Protein AF-D8GQE3-F1 (afdb_monomer_lite)

InterPro domains:
  IPR048764 PylC, N-terminal domain [PF21360] (12-77)

Secondary structure (DSSP, 8-state):
----------EEEEES-TT-HHHHHHHTTTSEEEEEEETTS--GGGGTSSEEEEE--TTSTTHHHHHHHHHHHHTPPP-EEEETTEEEE--SSS-----

Sequence (99 aa):
MEFYRRELIMKILITDIGDRVQLIKYLKNSCIVIGTDYVDNMSPATAFVNKFYSISKINNINYIDFLLDICKRESIKFRFMKRNFILYVIIDKNLLMLV

Foldseek 3Di:
DDPPPPPPAAEKEKEQQAAVQVVLQVCVVRHQYEYEYAVPDDHPNCVRHNYYDHAHDPPPPCRVVVVVVVCVVVVQDADFDDDDPITIGGDDDDDDDDD

Organism: Clostridium ljungdahlii (strain ATCC 553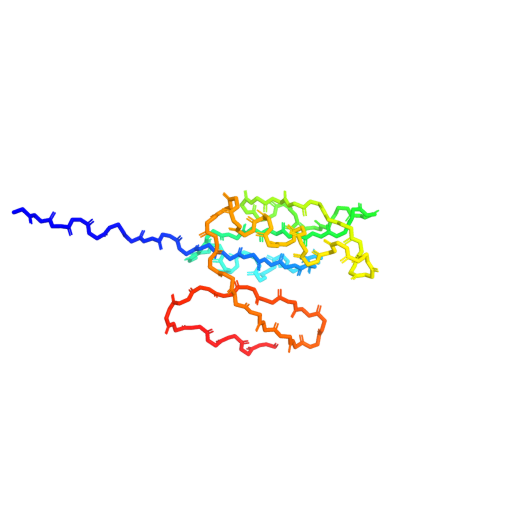83 / DSM 13528 / PETC) (NCBI:txid748727)

Radius of gyration: 14.14 Å; chains: 1; bounding box: 50×28×31 Å

Structure (mmCIF, N/CA/C/O backbone):
data_AF-D8GQE3-F1
#
_entry.id   AF-D8GQE3-F1
#
loop_
_atom_site.group_PDB
_atom_site.id
_atom_site.type_symbol
_atom_site.label_atom_id
_atom_site.label_alt_id
_atom_site.label_comp_id
_atom_site.label_asym_id
_atom_site.label_entity_id
_atom_site.label_seq_id
_atom_site.pdbx_PDB_ins_code
_atom_site.Cartn_x
_atom_site.Cartn_y
_atom_site.Cartn_z
_atom_site.occupancy
_atom_site.B_iso_or_equiv
_atom_site.auth_seq_id
_atom_site.auth_comp_id
_atom_site.auth_asym_id
_atom_site.auth_atom_id
_atom_site.pdbx_PDB_model_num
ATOM 1 N N . MET A 1 1 ? -35.098 -10.424 12.722 1.00 36.22 1 MET A N 1
ATOM 2 C CA . MET A 1 1 ? -33.893 -10.896 12.009 1.00 36.22 1 MET A CA 1
ATOM 3 C C . MET A 1 1 ? -33.135 -9.669 11.547 1.00 36.22 1 MET A C 1
ATOM 5 O O . MET A 1 1 ? -33.417 -9.132 10.484 1.00 36.22 1 MET A O 1
ATOM 9 N N . GLU A 1 2 ? -32.277 -9.149 12.415 1.00 39.94 2 GLU A N 1
ATOM 10 C CA . GLU A 1 2 ? -31.519 -7.931 12.154 1.00 39.94 2 GLU A CA 1
ATOM 11 C C . GLU A 1 2 ? -30.377 -8.286 11.201 1.00 39.94 2 GLU A C 1
ATOM 13 O O . GLU A 1 2 ? -29.475 -9.058 11.531 1.00 39.94 2 GLU A O 1
ATOM 18 N N . PHE A 1 3 ? -30.492 -7.818 9.961 1.00 45.97 3 PHE A N 1
ATOM 19 C CA . PHE A 1 3 ? -29.490 -8.015 8.925 1.00 45.97 3 PHE A CA 1
ATOM 20 C C . PHE A 1 3 ? -28.262 -7.204 9.350 1.00 45.97 3 PHE A C 1
ATOM 22 O O . PHE A 1 3 ? -28.202 -6.002 9.098 1.00 45.97 3 PHE A O 1
ATOM 29 N N . TYR A 1 4 ? -27.315 -7.834 10.056 1.00 43.97 4 TYR A N 1
ATOM 30 C CA . TYR A 1 4 ? -26.031 -7.227 10.405 1.00 43.97 4 TYR A CA 1
ATOM 31 C C . TYR A 1 4 ? -25.351 -6.813 9.102 1.00 43.97 4 TYR A C 1
ATOM 33 O O . TYR A 1 4 ? -24.712 -7.609 8.408 1.00 43.97 4 TYR A O 1
ATOM 41 N N . ARG A 1 5 ? -25.524 -5.544 8.738 1.00 47.31 5 ARG A N 1
ATOM 42 C CA . ARG A 1 5 ? -24.743 -4.890 7.705 1.00 47.31 5 ARG A CA 1
ATOM 43 C C . ARG A 1 5 ? -23.325 -4.908 8.254 1.00 47.31 5 ARG A C 1
ATOM 45 O O . ARG A 1 5 ? -22.984 -4.090 9.098 1.00 47.31 5 ARG A O 1
ATOM 52 N N . ARG A 1 6 ? -22.523 -5.902 7.858 1.00 47.09 6 ARG A N 1
ATOM 53 C CA . ARG A 1 6 ? -21.077 -5.863 8.070 1.00 47.09 6 ARG A CA 1
ATOM 54 C C . ARG A 1 6 ? -20.634 -4.523 7.509 1.00 47.09 6 ARG A C 1
ATOM 56 O O . ARG A 1 6 ? -20.670 -4.340 6.292 1.00 47.09 6 ARG A O 1
ATOM 63 N N . GLU A 1 7 ? -20.290 -3.582 8.379 1.00 53.72 7 GLU A N 1
ATOM 64 C CA . GLU A 1 7 ? -19.557 -2.409 7.944 1.00 53.72 7 GLU A CA 1
ATOM 65 C C . GLU A 1 7 ? -18.259 -2.945 7.353 1.00 53.72 7 GLU A C 1
ATOM 67 O O . GLU A 1 7 ? -17.403 -3.495 8.047 1.00 53.72 7 GLU A O 1
ATOM 72 N N . LEU A 1 8 ? -18.192 -2.947 6.023 1.00 59.50 8 LEU A N 1
ATOM 73 C CA 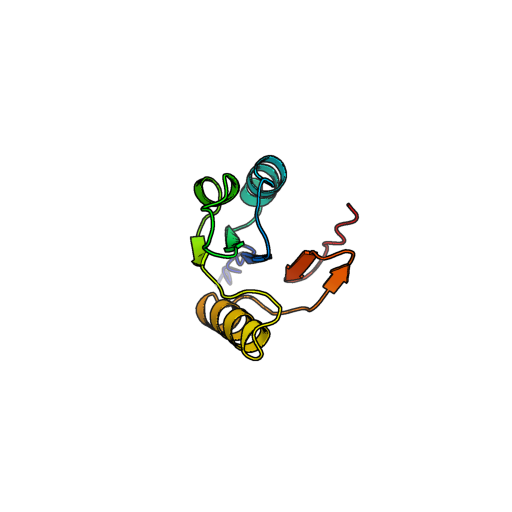. LEU A 1 8 ? -17.013 -3.394 5.313 1.00 59.50 8 LEU A CA 1
ATOM 74 C C . LEU A 1 8 ? -15.927 -2.384 5.654 1.00 59.50 8 LEU A C 1
ATOM 76 O O . LEU A 1 8 ? -15.974 -1.251 5.183 1.00 59.50 8 LEU A O 1
ATOM 80 N N . ILE A 1 9 ? -14.976 -2.792 6.494 1.00 72.31 9 ILE A N 1
ATOM 81 C CA . ILE A 1 9 ? -13.796 -1.987 6.793 1.00 72.31 9 ILE A CA 1
ATOM 82 C C . ILE A 1 9 ? -13.154 -1.623 5.454 1.00 72.31 9 ILE A C 1
ATOM 84 O O . ILE A 1 9 ? -12.746 -2.505 4.691 1.00 72.31 9 ILE A O 1
ATOM 88 N N . MET A 1 10 ? -13.111 -0.325 5.157 1.00 83.12 10 MET A N 1
ATOM 89 C CA . MET A 1 1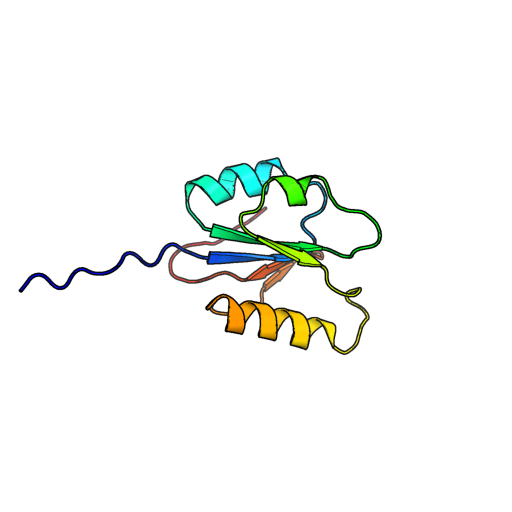0 ? -12.573 0.191 3.905 1.00 83.12 10 MET A CA 1
ATOM 90 C C . MET A 1 10 ? -11.113 -0.252 3.767 1.00 83.12 10 MET A C 1
ATOM 92 O O . MET A 1 10 ? -10.336 -0.131 4.713 1.00 83.12 10 MET A O 1
ATOM 96 N N . LYS A 1 11 ? -10.735 -0.775 2.598 1.00 87.38 11 LYS A N 1
ATOM 97 C CA . LYS A 1 11 ? -9.350 -1.135 2.269 1.00 87.38 11 LYS A CA 1
ATOM 98 C C . LYS A 1 11 ? -8.848 -0.235 1.153 1.00 87.38 11 LYS A C 1
ATOM 100 O O . LYS A 1 11 ? -9.545 -0.063 0.157 1.00 87.38 11 LYS A O 1
ATOM 105 N N . ILE A 1 12 ? -7.643 0.297 1.302 1.00 87.44 12 ILE A N 1
ATOM 106 C CA . ILE A 1 12 ? -7.017 1.176 0.312 1.00 87.44 12 ILE A CA 1
ATOM 107 C C . ILE A 1 12 ? -5.664 0.591 -0.077 1.00 87.44 12 ILE A C 1
ATOM 109 O O . ILE A 1 12 ? -4.892 0.204 0.799 1.00 87.44 12 ILE A O 1
ATOM 113 N N . LEU A 1 13 ? -5.384 0.550 -1.383 1.00 88.38 13 LEU A N 1
ATOM 114 C CA . LEU A 1 13 ? -4.044 0.306 -1.912 1.00 88.38 13 LEU A CA 1
ATOM 115 C C . LEU A 1 13 ? -3.383 1.653 -2.213 1.00 88.38 13 LEU A C 1
ATOM 117 O O . LEU A 1 13 ? -3.916 2.436 -3.002 1.00 88.38 13 LEU A O 1
ATOM 121 N N . ILE A 1 14 ? -2.234 1.910 -1.598 1.00 87.19 14 ILE A N 1
ATOM 122 C CA . ILE A 1 14 ? -1.398 3.079 -1.879 1.00 87.19 14 ILE A CA 1
ATOM 123 C C . ILE A 1 14 ? -0.129 2.581 -2.555 1.00 87.19 14 ILE A C 1
ATOM 125 O O . ILE A 1 14 ? 0.606 1.786 -1.972 1.00 87.19 14 ILE A O 1
ATOM 129 N N . THR A 1 15 ? 0.126 3.043 -3.775 1.00 86.31 15 THR A N 1
ATOM 130 C CA . THR A 1 15 ? 1.381 2.765 -4.481 1.00 86.31 15 THR A CA 1
ATOM 131 C C . THR A 1 15 ? 2.412 3.844 -4.202 1.00 86.31 15 THR A C 1
ATOM 133 O O . THR A 1 15 ? 2.015 4.991 -4.003 1.00 86.31 15 THR A O 1
ATOM 136 N N . ASP A 1 16 ? 3.701 3.508 -4.290 1.00 85.19 16 ASP A N 1
ATOM 137 C CA . ASP A 1 16 ? 4.804 4.441 -4.024 1.00 85.19 16 ASP A CA 1
ATOM 138 C C . ASP A 1 16 ? 4.664 5.030 -2.611 1.00 85.19 16 ASP A C 1
ATOM 140 O O . ASP A 1 16 ? 4.441 6.222 -2.421 1.00 85.19 16 ASP A O 1
ATOM 144 N N . ILE A 1 17 ? 4.656 4.184 -1.577 1.00 88.31 17 ILE A N 1
ATOM 145 C CA . ILE A 1 17 ? 4.379 4.674 -0.217 1.00 88.31 17 ILE A CA 1
ATOM 146 C C . ILE A 1 17 ? 5.501 5.558 0.352 1.00 88.31 17 ILE A C 1
ATOM 148 O O . ILE A 1 17 ? 5.184 6.489 1.097 1.00 88.31 17 ILE A O 1
ATOM 152 N N . GLY A 1 18 ? 6.764 5.344 -0.030 1.00 87.44 18 GLY A N 1
ATOM 153 C CA . GLY A 1 18 ? 7.887 6.243 0.255 1.00 87.44 18 GLY A CA 1
ATOM 154 C C . GLY A 1 18 ? 7.958 6.724 1.713 1.00 87.44 18 GLY A C 1
ATOM 155 O O . GLY A 1 18 ? 7.842 5.956 2.667 1.00 87.44 18 GLY A O 1
ATOM 156 N N . ASP A 1 19 ? 8.092 8.034 1.902 1.00 89.38 19 ASP A N 1
ATOM 157 C CA . ASP A 1 19 ? 8.188 8.658 3.231 1.00 89.38 19 ASP A CA 1
ATOM 158 C C . ASP A 1 19 ? 6.835 9.136 3.788 1.00 89.38 19 ASP A C 1
ATOM 160 O O . ASP A 1 19 ? 6.777 9.901 4.753 1.00 89.38 19 ASP A O 1
ATOM 164 N N . ARG A 1 20 ? 5.706 8.696 3.212 1.00 88.00 20 ARG A N 1
ATOM 165 C CA . ARG A 1 20 ? 4.348 9.202 3.515 1.00 88.00 20 ARG A CA 1
ATOM 166 C C . ARG A 1 20 ? 3.779 8.674 4.845 1.00 88.00 20 ARG A C 1
ATOM 168 O O . ARG A 1 20 ? 2.598 8.345 4.957 1.00 88.00 20 ARG A O 1
ATOM 175 N N . VAL A 1 21 ? 4.607 8.623 5.890 1.00 92.44 21 VAL A N 1
ATOM 176 C CA . VAL A 1 21 ? 4.291 8.097 7.228 1.00 92.44 21 VAL A CA 1
ATOM 177 C C . VAL A 1 21 ? 3.082 8.794 7.850 1.00 92.44 21 VAL A C 1
ATOM 179 O O . VAL A 1 21 ? 2.190 8.130 8.375 1.00 92.44 21 VAL A O 1
ATOM 182 N N . GLN A 1 22 ? 3.032 10.128 7.798 1.00 91.69 22 GLN A N 1
ATOM 183 C CA . GLN A 1 22 ? 1.933 10.899 8.391 1.00 91.69 22 GLN A CA 1
ATOM 184 C C . GLN A 1 22 ? 0.597 10.626 7.691 1.00 91.69 22 GLN A C 1
ATOM 186 O O . GLN A 1 22 ? -0.406 10.407 8.368 1.00 91.69 22 GLN A O 1
ATOM 191 N N . LEU A 1 23 ? 0.599 10.556 6.354 1.00 88.00 23 LEU A N 1
ATOM 192 C CA . LEU A 1 23 ? -0.585 10.208 5.566 1.00 88.00 23 LEU A CA 1
ATOM 193 C C . LEU A 1 23 ? -1.101 8.813 5.934 1.00 88.00 23 LEU A C 1
ATOM 195 O O . LEU A 1 23 ? -2.290 8.637 6.182 1.00 88.00 23 LEU A O 1
ATOM 199 N N . ILE A 1 24 ? -0.208 7.825 6.023 1.00 90.94 24 ILE A N 1
ATOM 200 C CA . ILE A 1 24 ? -0.583 6.448 6.369 1.00 90.94 24 ILE A CA 1
ATOM 201 C C . ILE A 1 24 ? -1.136 6.370 7.790 1.00 90.94 24 ILE A C 1
ATOM 203 O O . ILE A 1 24 ? -2.162 5.729 8.003 1.00 90.94 24 ILE A O 1
ATOM 207 N N . LYS A 1 25 ? -0.506 7.050 8.757 1.00 92.81 25 LYS A N 1
ATOM 208 C CA . LYS A 1 25 ? -1.016 7.130 10.135 1.00 92.81 25 LYS A CA 1
ATOM 209 C C . LYS A 1 25 ? -2.416 7.739 10.181 1.00 92.81 25 LYS A C 1
ATOM 211 O O . LYS A 1 25 ? -3.274 7.200 10.868 1.00 92.81 25 LYS A O 1
ATOM 216 N N . TYR A 1 26 ? -2.650 8.815 9.430 1.00 90.94 26 TYR A N 1
ATOM 217 C CA . TYR A 1 26 ? -3.963 9.449 9.343 1.00 90.94 26 TYR A CA 1
ATOM 218 C C . TYR A 1 26 ? -5.016 8.507 8.741 1.00 90.94 26 TYR A C 1
ATOM 220 O O . TYR A 1 26 ? -6.068 8.297 9.339 1.00 90.94 26 TYR A O 1
ATOM 228 N N . LEU A 1 27 ? -4.719 7.881 7.597 1.00 86.81 27 LEU A N 1
ATOM 229 C CA . LEU A 1 27 ? -5.649 6.980 6.908 1.00 86.81 27 LEU A CA 1
ATOM 230 C C . LEU A 1 27 ? -5.987 5.738 7.739 1.00 86.81 27 LEU A C 1
ATOM 232 O O . LEU A 1 27 ? -7.138 5.300 7.754 1.00 86.81 27 LEU A O 1
ATOM 236 N N . LYS A 1 28 ? -5.015 5.197 8.479 1.00 88.81 28 LYS A N 1
ATOM 237 C CA . LYS A 1 28 ? -5.215 4.023 9.340 1.00 88.81 28 LYS A CA 1
ATOM 238 C C . LYS A 1 28 ? -6.220 4.217 10.466 1.00 88.81 28 LYS A C 1
ATOM 240 O O . LYS A 1 28 ? -6.697 3.221 11.001 1.00 88.81 28 LYS A O 1
ATOM 245 N N . ASN A 1 29 ? -6.574 5.456 10.797 1.00 89.62 29 ASN A N 1
ATOM 246 C CA . ASN A 1 29 ? -7.639 5.722 11.762 1.00 89.62 29 ASN A CA 1
ATOM 247 C C . ASN A 1 29 ? -9.022 5.304 11.237 1.00 89.62 29 ASN A C 1
ATOM 249 O O . ASN A 1 29 ? -9.924 5.076 12.037 1.00 89.62 29 ASN A O 1
ATOM 253 N N . SER A 1 30 ? -9.183 5.180 9.914 1.00 84.75 30 SER A N 1
ATOM 254 C CA . SER A 1 30 ? -10.490 4.965 9.278 1.00 84.75 30 SER A CA 1
ATOM 255 C C . SER A 1 30 ? -10.509 3.827 8.251 1.00 84.75 30 SER A C 1
ATOM 257 O O . SER A 1 30 ? -11.574 3.483 7.742 1.00 84.75 30 SER A O 1
ATOM 259 N N . CYS A 1 31 ? -9.357 3.248 7.895 1.00 86.25 31 CYS A N 1
ATOM 260 C CA . CYS A 1 31 ? -9.275 2.187 6.890 1.00 86.25 31 CYS A CA 1
ATOM 261 C C . CYS A 1 31 ? -8.068 1.260 7.080 1.00 86.25 31 CYS A C 1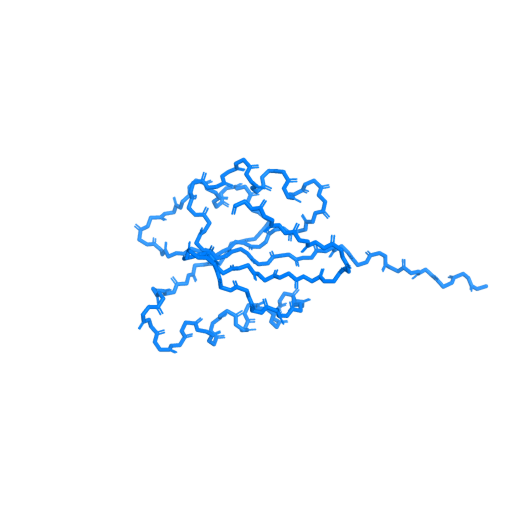
ATOM 263 O O . CYS A 1 31 ? -7.104 1.574 7.775 1.00 86.25 31 CYS A O 1
ATOM 265 N N . ILE A 1 32 ? -8.115 0.104 6.421 1.00 90.44 32 ILE A N 1
ATOM 266 C CA . ILE A 1 32 ? -6.971 -0.792 6.261 1.00 90.44 32 ILE A CA 1
ATOM 267 C C . ILE A 1 32 ? -6.128 -0.265 5.102 1.00 90.44 32 ILE A C 1
ATOM 269 O O . ILE A 1 32 ? -6.572 -0.247 3.952 1.00 90.44 32 ILE A O 1
ATOM 273 N N . VAL A 1 33 ? -4.893 0.121 5.402 1.00 91.31 33 VAL A N 1
ATOM 274 C CA . VAL A 1 33 ? -3.946 0.632 4.413 1.00 91.31 33 VAL A CA 1
ATOM 275 C C . VAL A 1 33 ? -3.022 -0.490 3.963 1.00 91.31 33 VAL A C 1
ATOM 277 O O . VAL A 1 33 ? -2.278 -1.062 4.761 1.00 91.31 33 VAL A O 1
ATOM 280 N N . ILE A 1 34 ? -3.056 -0.793 2.672 1.00 92.44 34 ILE A N 1
ATOM 281 C CA . ILE A 1 34 ? -2.162 -1.733 2.003 1.00 92.44 34 ILE A CA 1
ATOM 282 C C . ILE A 1 34 ? -1.209 -0.892 1.163 1.00 92.44 34 ILE A C 1
ATOM 284 O O . ILE A 1 34 ? -1.642 -0.109 0.322 1.00 92.44 34 ILE A O 1
ATOM 288 N N . GLY A 1 35 ? 0.085 -1.002 1.430 1.00 90.56 35 GLY A N 1
ATOM 289 C CA . GLY A 1 35 ? 1.109 -0.231 0.740 1.00 90.56 35 GLY A CA 1
ATOM 290 C C . GLY A 1 35 ? 1.844 -1.057 -0.299 1.00 90.56 35 GLY A C 1
ATOM 291 O O . GLY A 1 35 ? 2.076 -2.248 -0.087 1.00 90.56 35 GLY A O 1
ATOM 292 N N . THR A 1 36 ? 2.264 -0.417 -1.383 1.00 89.12 36 THR A N 1
ATOM 293 C CA . THR A 1 36 ? 3.242 -0.986 -2.307 1.00 89.12 36 THR A CA 1
ATOM 294 C C . THR A 1 36 ? 4.372 -0.013 -2.568 1.00 89.12 36 THR A C 1
ATOM 296 O O . THR A 1 36 ? 4.134 1.182 -2.736 1.00 89.12 36 THR A O 1
ATOM 299 N N . ASP A 1 37 ? 5.590 -0.525 -2.672 1.00 87.94 37 ASP A N 1
ATOM 300 C CA . ASP A 1 37 ? 6.756 0.266 -3.058 1.00 87.94 37 ASP A CA 1
ATOM 301 C C . ASP A 1 37 ? 7.751 -0.578 -3.852 1.00 87.94 37 ASP A C 1
ATOM 303 O O . ASP A 1 37 ? 7.698 -1.815 -3.841 1.00 87.94 37 ASP A O 1
ATOM 307 N N . TYR A 1 38 ? 8.652 0.107 -4.544 1.00 84.62 38 TYR A N 1
ATOM 308 C CA . TYR A 1 38 ? 9.772 -0.527 -5.214 1.00 84.62 38 TYR A CA 1
ATOM 309 C C . TYR A 1 38 ? 10.868 -0.917 -4.207 1.00 84.62 38 TYR A C 1
ATOM 311 O O . TYR A 1 38 ? 11.129 -0.219 -3.235 1.00 84.62 38 TYR A O 1
ATOM 319 N N . VAL A 1 39 ? 11.496 -2.072 -4.439 1.00 69.25 39 VAL A N 1
ATOM 320 C CA . VAL A 1 39 ? 12.276 -2.822 -3.433 1.00 69.25 39 VAL A CA 1
ATOM 321 C C . VAL A 1 39 ? 13.638 -2.232 -3.108 1.00 69.25 39 VAL A C 1
ATOM 323 O O . VAL A 1 39 ? 14.150 -2.530 -2.033 1.00 69.25 39 VAL A O 1
ATOM 326 N N . ASP A 1 40 ? 14.229 -1.423 -3.994 1.00 70.94 40 ASP A N 1
ATOM 327 C CA . ASP A 1 40 ? 15.642 -1.036 -3.834 1.00 70.94 40 ASP A CA 1
ATOM 328 C C . ASP A 1 40 ? 15.928 -0.307 -2.516 1.00 70.94 40 ASP A C 1
ATOM 330 O O . ASP A 1 40 ? 17.072 -0.319 -2.083 1.00 70.94 40 ASP A O 1
ATOM 334 N N . ASN A 1 41 ? 14.916 0.263 -1.850 1.00 65.94 41 ASN A N 1
ATOM 335 C CA . ASN A 1 41 ? 15.006 0.673 -0.453 1.00 65.94 41 ASN A CA 1
ATOM 336 C C . ASN A 1 41 ? 13.662 0.479 0.258 1.00 65.94 41 ASN A C 1
ATOM 338 O O . ASN A 1 41 ? 12.628 0.960 -0.202 1.00 65.94 41 ASN A O 1
ATOM 342 N N . MET A 1 42 ? 13.677 -0.188 1.416 1.00 78.06 42 MET A N 1
ATOM 343 C CA . MET A 1 42 ? 12.484 -0.313 2.252 1.00 78.06 42 MET A CA 1
ATOM 344 C C . MET A 1 42 ? 12.133 1.057 2.829 1.00 78.06 42 MET A C 1
ATOM 346 O O . MET A 1 42 ? 12.846 1.593 3.677 1.00 78.06 42 MET A O 1
ATOM 350 N N . SER A 1 43 ? 11.043 1.638 2.341 1.00 86.44 43 SER A N 1
ATOM 351 C CA . SER A 1 43 ? 10.673 2.997 2.700 1.00 86.44 43 SER A CA 1
ATOM 352 C C . SER A 1 43 ? 10.107 3.077 4.127 1.00 86.44 43 SER A C 1
ATOM 354 O O . SER A 1 43 ? 9.439 2.134 4.574 1.00 86.44 43 SER A O 1
ATOM 356 N N . PRO A 1 44 ? 10.329 4.181 4.869 1.00 91.31 44 PRO A N 1
ATOM 357 C CA . PRO A 1 44 ? 9.854 4.350 6.245 1.00 91.31 44 PRO A CA 1
ATOM 358 C C . PRO A 1 44 ? 8.354 4.099 6.413 1.00 91.31 44 PRO A C 1
ATOM 360 O O . PRO A 1 44 ? 7.928 3.550 7.428 1.00 91.31 44 PRO A O 1
ATOM 363 N N . ALA A 1 45 ? 7.547 4.449 5.406 1.00 91.69 45 ALA A N 1
ATOM 364 C CA . ALA A 1 45 ? 6.113 4.178 5.367 1.00 91.69 45 ALA A CA 1
ATOM 365 C C . ALA A 1 45 ? 5.753 2.696 5.546 1.00 91.69 45 ALA A C 1
ATOM 367 O O . ALA A 1 45 ? 4.687 2.384 6.086 1.00 91.69 45 ALA A O 1
ATOM 368 N N . THR A 1 46 ? 6.634 1.786 5.128 1.00 93.12 46 THR A N 1
ATOM 369 C CA . THR A 1 46 ? 6.417 0.336 5.184 1.00 93.12 46 THR A CA 1
ATOM 370 C C . THR A 1 46 ? 6.141 -0.156 6.604 1.00 93.12 46 THR A C 1
ATOM 372 O O . THR A 1 46 ? 5.306 -1.035 6.802 1.00 93.12 46 THR A O 1
ATOM 375 N N . ALA A 1 47 ? 6.766 0.456 7.613 1.00 93.50 47 ALA A N 1
ATOM 376 C CA . ALA A 1 47 ? 6.550 0.106 9.017 1.00 93.50 47 ALA A CA 1
ATOM 377 C C . ALA A 1 47 ? 5.157 0.508 9.540 1.00 93.50 47 ALA A C 1
ATOM 379 O O . ALA A 1 47 ? 4.738 0.070 10.611 1.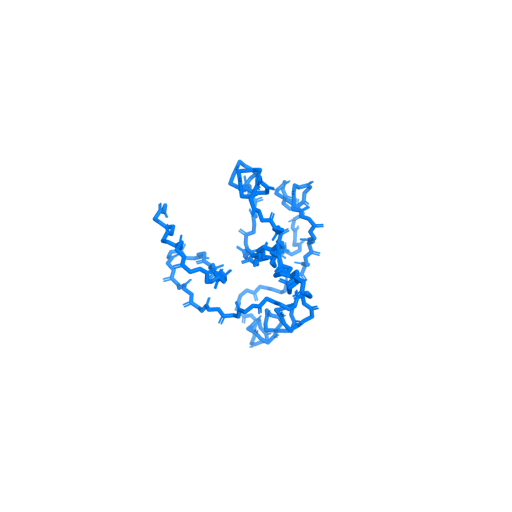00 93.50 47 ALA A O 1
ATOM 380 N N . PHE A 1 48 ? 4.439 1.362 8.807 1.00 94.69 48 PHE A N 1
ATOM 381 C CA . PHE A 1 48 ? 3.183 1.942 9.265 1.00 94.69 48 PHE A CA 1
ATOM 382 C C . PHE A 1 48 ? 1.960 1.364 8.569 1.00 94.69 48 PHE A C 1
ATOM 384 O O . PHE A 1 48 ? 0.885 1.470 9.147 1.00 94.69 48 PHE A O 1
ATOM 391 N N . VAL A 1 49 ? 2.070 0.738 7.397 1.00 93.94 49 VAL A N 1
ATOM 392 C CA . VAL A 1 49 ? 0.921 0.123 6.700 1.00 93.94 49 VAL A CA 1
ATOM 393 C C . VAL A 1 49 ? 0.413 -1.137 7.417 1.00 93.94 49 VAL A C 1
ATOM 395 O O . VAL A 1 49 ? 1.092 -1.702 8.269 1.00 93.94 49 VAL A O 1
ATOM 398 N N . ASN A 1 50 ? -0.810 -1.585 7.118 1.00 95.25 50 ASN A N 1
ATOM 399 C CA . ASN A 1 50 ? -1.327 -2.859 7.634 1.00 95.25 50 ASN A CA 1
ATOM 400 C C . ASN A 1 50 ? -0.703 -4.058 6.912 1.00 95.25 50 ASN A C 1
ATOM 402 O O . ASN A 1 50 ? -0.491 -5.101 7.523 1.00 95.25 50 ASN A O 1
ATOM 406 N N . LYS A 1 51 ? -0.450 -3.915 5.608 1.00 94.56 51 LYS A N 1
ATOM 407 C CA . LYS A 1 51 ? 0.238 -4.902 4.772 1.00 94.56 51 LYS A CA 1
ATOM 408 C C . LYS A 1 51 ? 1.088 -4.190 3.735 1.00 94.56 51 LYS A C 1
ATOM 410 O O . LYS A 1 51 ? 0.693 -3.131 3.249 1.00 94.56 51 LYS A O 1
ATOM 415 N N . PHE A 1 52 ? 2.202 -4.807 3.370 1.00 93.69 52 PHE A N 1
ATOM 416 C CA . PHE A 1 52 ? 3.116 -4.287 2.368 1.00 93.69 52 PHE A CA 1
ATOM 417 C C . PHE A 1 52 ? 3.356 -5.307 1.258 1.00 93.69 52 PHE A C 1
ATOM 419 O O . PHE A 1 52 ? 3.570 -6.486 1.539 1.00 93.69 52 PHE A O 1
ATOM 426 N N . TYR A 1 53 ? 3.352 -4.835 0.013 1.00 92.25 53 TYR A N 1
ATOM 427 C CA . TYR A 1 53 ? 3.758 -5.602 -1.156 1.00 92.25 53 TYR A CA 1
ATOM 428 C C . TYR A 1 53 ? 4.901 -4.896 -1.873 1.00 92.25 53 TYR A C 1
ATOM 430 O O . TYR A 1 53 ? 4.782 -3.759 -2.323 1.00 92.25 53 TYR A O 1
ATOM 438 N N . SER A 1 54 ? 6.001 -5.613 -2.020 1.00 89.75 54 SER A N 1
ATOM 439 C CA . SER A 1 54 ? 7.113 -5.194 -2.857 1.00 89.75 54 SER A CA 1
ATOM 440 C C . SER A 1 54 ? 6.739 -5.425 -4.329 1.00 89.75 54 SER A C 1
ATOM 442 O O . SER A 1 54 ? 6.246 -6.499 -4.684 1.00 89.75 54 SER A O 1
ATOM 444 N N . ILE A 1 55 ? 6.926 -4.413 -5.180 1.00 86.75 55 ILE A N 1
ATOM 445 C CA . ILE A 1 55 ? 6.597 -4.489 -6.612 1.00 86.75 55 ILE A CA 1
ATOM 446 C C . ILE A 1 55 ? 7.758 -4.017 -7.491 1.00 86.75 55 ILE A C 1
ATOM 448 O O . ILE A 1 55 ? 8.697 -3.370 -7.030 1.00 86.75 55 ILE A O 1
ATOM 452 N N . SER A 1 56 ? 7.709 -4.362 -8.778 1.00 81.12 56 SER A N 1
ATOM 453 C CA . SER A 1 56 ? 8.666 -3.887 -9.784 1.00 81.12 56 SER A CA 1
ATOM 454 C C . SER A 1 56 ? 8.489 -2.390 -10.082 1.00 81.12 56 SER A C 1
ATOM 456 O O . SER A 1 56 ? 7.454 -1.802 -9.770 1.00 81.12 56 SER A O 1
ATOM 458 N N . LYS A 1 57 ? 9.475 -1.770 -10.747 1.00 79.00 57 LYS A N 1
ATOM 459 C CA . LYS A 1 57 ? 9.361 -0.383 -11.238 1.00 79.00 57 LYS A CA 1
ATOM 460 C C . LYS A 1 57 ? 8.142 -0.212 -12.151 1.00 79.00 57 LYS A C 1
ATOM 462 O O . LYS A 1 57 ? 7.792 -1.128 -12.891 1.00 79.00 57 LYS A O 1
ATOM 467 N N . ILE A 1 58 ? 7.586 1.000 -12.176 1.00 77.00 58 ILE A N 1
ATOM 468 C CA . ILE A 1 58 ? 6.428 1.369 -13.011 1.00 77.00 58 ILE A CA 1
ATOM 469 C C . ILE A 1 58 ? 6.638 1.133 -14.515 1.00 77.00 58 ILE A C 1
ATOM 471 O O . ILE A 1 58 ? 5.680 0.902 -15.241 1.00 77.00 58 ILE A O 1
ATOM 475 N N . ASN A 1 59 ? 7.892 1.132 -14.976 1.00 78.69 59 ASN A N 1
ATOM 476 C CA . ASN A 1 59 ? 8.243 0.869 -16.374 1.00 78.69 59 ASN A CA 1
ATOM 477 C C . ASN A 1 59 ? 8.217 -0.628 -16.734 1.00 78.69 59 ASN A C 1
ATOM 479 O O . ASN A 1 59 ? 8.453 -0.980 -17.887 1.00 78.69 59 ASN A O 1
ATOM 483 N N . ASN A 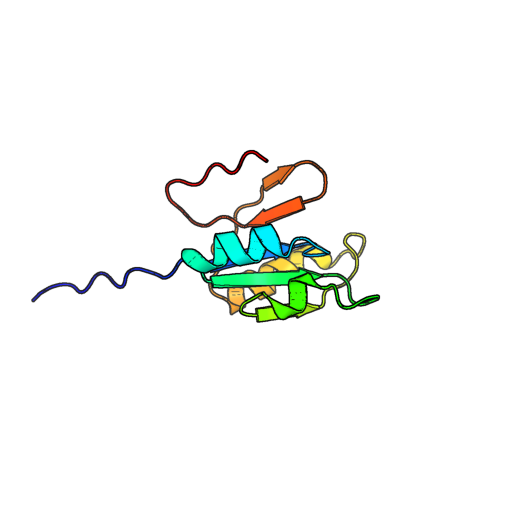1 60 ? 7.979 -1.520 -15.769 1.00 82.12 60 ASN A N 1
ATOM 484 C CA . ASN A 1 60 ? 7.772 -2.933 -16.053 1.00 82.12 60 ASN A CA 1
ATOM 485 C C . ASN A 1 60 ? 6.405 -3.116 -16.729 1.00 82.12 60 ASN A C 1
ATOM 487 O O . ASN A 1 60 ? 5.392 -2.643 -16.218 1.00 82.12 60 ASN A O 1
ATOM 491 N N . ILE A 1 61 ? 6.370 -3.835 -17.851 1.00 83.12 61 ILE A N 1
ATOM 492 C CA . ILE A 1 61 ? 5.142 -4.078 -18.621 1.00 83.12 61 ILE A CA 1
ATOM 493 C C . ILE A 1 61 ? 4.040 -4.767 -17.797 1.00 83.12 61 ILE A C 1
ATOM 495 O O . ILE A 1 61 ? 2.864 -4.492 -18.005 1.00 83.12 61 ILE A O 1
ATOM 499 N N . ASN A 1 62 ? 4.421 -5.561 -16.793 1.00 83.88 62 ASN A N 1
ATOM 500 C CA . ASN A 1 62 ? 3.501 -6.282 -15.911 1.00 83.88 62 ASN A CA 1
ATOM 501 C C . ASN A 1 62 ? 3.103 -5.475 -14.660 1.00 83.88 62 ASN A C 1
ATOM 503 O O . ASN A 1 62 ? 2.430 -6.003 -13.777 1.00 83.88 62 ASN A O 1
ATOM 507 N N . TYR A 1 63 ? 3.531 -4.211 -14.527 1.00 82.12 63 TYR A N 1
ATOM 508 C CA . TYR A 1 63 ? 3.291 -3.402 -13.324 1.00 82.12 63 TYR A CA 1
ATOM 509 C C . TYR A 1 63 ? 1.800 -3.313 -12.968 1.00 82.12 63 TYR A C 1
ATOM 511 O O . TYR A 1 63 ? 1.416 -3.501 -11.814 1.00 82.12 63 TYR A O 1
ATOM 519 N N . ILE A 1 64 ? 0.952 -3.068 -13.969 1.00 82.44 64 ILE A N 1
ATOM 520 C CA . ILE A 1 64 ? -0.497 -2.968 -13.774 1.00 82.44 64 ILE A CA 1
ATOM 521 C C . ILE A 1 64 ? -1.094 -4.318 -13.373 1.00 82.44 64 ILE A C 1
ATOM 523 O O . ILE A 1 64 ? -1.917 -4.359 -12.460 1.00 82.44 64 ILE A O 1
ATOM 527 N N . ASP A 1 65 ? -0.655 -5.415 -13.989 1.00 85.81 65 ASP A N 1
ATOM 528 C CA . ASP A 1 65 ? -1.154 -6.756 -13.670 1.00 85.81 65 ASP A CA 1
ATOM 529 C C . ASP A 1 65 ? -0.847 -7.140 -12.221 1.00 85.81 65 ASP A C 1
ATOM 531 O O . ASP A 1 65 ? -1.730 -7.612 -11.505 1.00 85.81 65 ASP A O 1
ATOM 535 N N . PHE A 1 66 ? 0.357 -6.820 -11.735 1.00 86.56 66 PHE A N 1
ATOM 536 C CA . PHE A 1 66 ? 0.704 -7.009 -10.326 1.00 86.56 66 PHE A CA 1
ATOM 537 C C . PHE A 1 66 ? -0.217 -6.227 -9.382 1.00 86.56 66 PHE A C 1
ATOM 539 O O . PHE A 1 66 ? -0.674 -6.772 -8.375 1.00 86.56 66 PHE A O 1
ATOM 546 N N . LEU A 1 67 ? -0.526 -4.964 -9.697 1.00 85.75 67 LEU A N 1
ATOM 547 C CA . LEU A 1 67 ? -1.450 -4.165 -8.887 1.00 85.75 67 LEU A CA 1
ATOM 548 C C . LEU A 1 67 ? -2.868 -4.745 -8.899 1.00 85.75 67 LEU A C 1
ATOM 550 O O . LEU A 1 67 ? -3.511 -4.822 -7.850 1.00 85.75 67 LEU A O 1
ATOM 554 N N . LEU A 1 68 ? -3.348 -5.187 -10.063 1.00 85.62 68 LEU A N 1
ATOM 555 C CA . LEU A 1 68 ? -4.656 -5.824 -10.196 1.00 85.62 68 LEU A CA 1
ATOM 556 C C . LEU A 1 68 ? -4.732 -7.121 -9.388 1.00 85.62 68 LEU A C 1
ATOM 558 O O . LEU A 1 68 ? -5.749 -7.378 -8.742 1.00 85.62 68 LEU A O 1
ATOM 562 N N . ASP A 1 69 ? -3.666 -7.912 -9.369 1.00 90.19 69 ASP A N 1
ATOM 563 C CA . ASP A 1 69 ? -3.609 -9.149 -8.598 1.00 90.19 69 ASP A CA 1
ATOM 564 C C . ASP A 1 69 ? -3.584 -8.900 -7.088 1.00 90.19 69 ASP A C 1
ATOM 566 O O . ASP A 1 69 ? -4.266 -9.610 -6.341 1.00 90.19 69 ASP A O 1
ATOM 570 N N . ILE A 1 70 ? -2.894 -7.851 -6.626 1.00 89.94 70 ILE A N 1
ATOM 571 C CA . ILE A 1 70 ? -2.977 -7.404 -5.228 1.00 89.94 70 ILE A CA 1
ATOM 572 C C . ILE A 1 70 ? -4.412 -6.980 -4.901 1.00 89.94 70 ILE A C 1
ATOM 574 O O . ILE A 1 70 ? -4.964 -7.408 -3.885 1.00 89.94 70 ILE A O 1
ATOM 578 N N . CYS A 1 71 ? -5.051 -6.192 -5.769 1.00 86.62 71 CYS A N 1
ATOM 579 C CA . CYS A 1 71 ? -6.430 -5.764 -5.557 1.00 86.62 71 CYS A CA 1
ATOM 580 C C . CYS A 1 71 ? -7.403 -6.946 -5.483 1.00 86.62 71 CYS A C 1
ATOM 582 O O . CYS A 1 71 ? -8.226 -6.988 -4.569 1.00 86.62 71 CYS A O 1
ATOM 584 N N . LYS A 1 72 ? -7.285 -7.936 -6.378 1.00 87.94 72 LYS A N 1
ATOM 585 C CA . LYS A 1 72 ? -8.094 -9.166 -6.332 1.00 87.94 72 LYS A CA 1
ATOM 586 C C . LYS A 1 72 ? -7.872 -9.921 -5.021 1.00 87.94 72 LYS A C 1
ATOM 588 O O . LYS A 1 72 ? -8.836 -10.229 -4.323 1.00 87.94 72 LYS A O 1
ATOM 593 N N . ARG A 1 73 ? -6.608 -10.167 -4.656 1.00 91.12 73 ARG A N 1
ATOM 594 C CA . ARG A 1 73 ? -6.222 -10.907 -3.443 1.00 91.12 73 ARG A CA 1
ATOM 595 C C . ARG A 1 73 ? -6.747 -10.253 -2.171 1.00 91.12 73 ARG A C 1
ATOM 597 O O . ARG A 1 73 ? -7.201 -10.935 -1.259 1.00 91.12 73 ARG A O 1
ATOM 604 N N . GLU A 1 74 ? -6.700 -8.929 -2.112 1.00 89.06 74 GLU A N 1
ATOM 605 C CA . GLU A 1 74 ? -7.098 -8.165 -0.931 1.00 89.06 74 GLU A CA 1
ATOM 606 C C . GLU A 1 74 ? -8.576 -7.744 -0.953 1.00 89.06 74 GLU A C 1
ATOM 608 O O . GLU A 1 74 ? -9.061 -7.155 0.018 1.00 89.06 74 GLU A O 1
ATOM 613 N N . SER A 1 75 ? -9.316 -8.104 -2.011 1.00 86.94 75 SER A N 1
ATOM 614 C CA . SER A 1 75 ? -10.711 -7.700 -2.244 1.00 86.94 75 SER A CA 1
ATOM 615 C C . SER A 1 75 ? -10.890 -6.176 -2.278 1.00 86.94 75 SER A C 1
ATOM 617 O O . SER A 1 75 ? -11.859 -5.630 -1.749 1.00 86.94 75 SER A O 1
ATOM 619 N N . ILE A 1 76 ? -9.928 -5.481 -2.886 1.00 82.25 76 ILE A N 1
ATOM 620 C CA . ILE A 1 76 ? -9.948 -4.034 -3.090 1.00 82.25 76 ILE A CA 1
ATOM 621 C C . ILE A 1 76 ? -10.677 -3.760 -4.408 1.00 82.25 76 ILE A C 1
ATOM 623 O O . ILE A 1 76 ? -10.267 -4.249 -5.461 1.00 82.25 76 ILE A O 1
ATOM 627 N N . LYS A 1 77 ? -11.751 -2.964 -4.380 1.00 69.88 77 LYS A N 1
ATOM 628 C CA . LYS A 1 77 ? -12.369 -2.463 -5.611 1.00 69.88 77 LYS A CA 1
ATOM 629 C C . LYS A 1 77 ? -11.407 -1.482 -6.273 1.00 69.88 77 LYS A C 1
ATOM 631 O O . LYS A 1 77 ? -11.008 -0.479 -5.690 1.00 69.88 77 LYS A O 1
ATOM 636 N N . PHE A 1 78 ? -11.022 -1.792 -7.497 1.00 61.16 78 PHE A N 1
ATOM 637 C CA . PHE A 1 78 ? -10.036 -1.008 -8.215 1.00 61.16 78 PHE A CA 1
ATOM 638 C C . PHE A 1 78 ? -10.694 0.193 -8.903 1.00 61.16 78 PHE A C 1
ATOM 640 O O . PHE A 1 78 ? -11.605 0.022 -9.714 1.00 61.16 78 PHE A O 1
ATOM 647 N N . ARG A 1 79 ? -10.227 1.409 -8.606 1.00 55.97 79 ARG A N 1
ATOM 648 C CA . ARG A 1 79 ? -10.543 2.617 -9.376 1.00 55.97 79 ARG A CA 1
ATOM 649 C C . ARG A 1 79 ? -9.251 3.359 -9.674 1.00 55.97 79 ARG A C 1
ATOM 651 O O . ARG A 1 79 ? -8.486 3.653 -8.765 1.00 55.97 79 ARG A O 1
ATOM 658 N N . PHE A 1 80 ? -9.021 3.644 -10.948 1.00 51.84 80 PHE A N 1
ATOM 659 C CA . PHE A 1 80 ? -7.810 4.299 -11.420 1.00 51.84 80 PHE A CA 1
ATOM 660 C C . PHE A 1 80 ? -7.946 5.821 -11.291 1.00 51.84 80 PHE A C 1
ATOM 662 O O . PHE A 1 80 ? -8.832 6.415 -11.907 1.00 51.84 80 PHE A O 1
ATOM 669 N N . MET A 1 81 ? -7.072 6.458 -10.507 1.00 49.44 81 MET A N 1
ATOM 670 C CA . MET A 1 81 ? -6.944 7.916 -10.456 1.00 49.44 81 MET A CA 1
ATOM 671 C C . MET A 1 81 ? -5.469 8.301 -10.606 1.00 49.44 81 MET A C 1
ATOM 673 O O . MET A 1 81 ? -4.660 8.018 -9.727 1.00 49.44 81 MET A O 1
ATOM 677 N N . LYS A 1 82 ? -5.117 8.932 -11.734 1.00 47.34 82 LYS A N 1
ATOM 678 C CA . LYS A 1 82 ? -3.761 9.420 -12.026 1.00 47.34 82 LYS A CA 1
ATOM 679 C C . LYS A 1 82 ? -3.676 10.910 -11.709 1.00 47.34 82 LYS A C 1
ATOM 681 O O . LYS A 1 82 ? -4.320 11.711 -12.384 1.00 47.34 82 LYS A O 1
ATOM 686 N N . ARG A 1 83 ? -2.848 11.295 -10.735 1.00 45.91 83 ARG A N 1
ATOM 687 C CA . ARG A 1 83 ? -2.472 12.700 -10.510 1.00 45.91 83 ARG A CA 1
ATOM 688 C C . ARG A 1 83 ? -1.034 12.759 -9.989 1.00 45.91 83 ARG A C 1
ATOM 690 O O . ARG A 1 83 ? -0.730 12.125 -8.989 1.00 45.91 83 ARG A O 1
ATOM 697 N N . ASN A 1 84 ? -0.154 13.450 -10.721 1.00 42.09 84 ASN A N 1
ATOM 698 C CA . ASN A 1 84 ? 1.248 13.729 -10.360 1.00 42.09 84 ASN A CA 1
ATOM 699 C C . ASN A 1 84 ? 1.998 12.558 -9.683 1.00 42.09 84 ASN A C 1
ATOM 701 O O . ASN A 1 84 ? 2.423 12.670 -8.540 1.00 42.09 84 ASN A O 1
ATOM 705 N N . PHE A 1 85 ? 2.167 11.448 -10.413 1.00 45.69 85 PHE A N 1
ATOM 706 C CA . PHE A 1 85 ? 2.942 10.249 -10.030 1.00 45.69 85 PHE A CA 1
ATOM 707 C C . PHE A 1 85 ? 2.387 9.352 -8.910 1.00 45.69 85 PHE A C 1
ATOM 709 O O . PHE A 1 85 ? 2.938 8.275 -8.706 1.00 45.69 85 PHE A O 1
ATOM 716 N N . ILE A 1 86 ? 1.267 9.696 -8.267 1.00 46.66 86 ILE A N 1
ATOM 717 C CA . ILE A 1 86 ? 0.657 8.843 -7.235 1.00 46.66 86 ILE A CA 1
ATOM 718 C C . ILE A 1 86 ? -0.608 8.182 -7.799 1.00 46.66 86 ILE A C 1
ATOM 720 O O . ILE A 1 86 ? -1.542 8.869 -8.224 1.00 46.66 86 ILE A O 1
ATOM 724 N N . LEU A 1 87 ? -0.637 6.845 -7.831 1.00 46.16 87 LEU A N 1
ATOM 725 C CA . LEU A 1 87 ? -1.840 6.072 -8.136 1.00 46.16 87 LEU A CA 1
ATOM 726 C C . LEU A 1 87 ? -2.584 5.780 -6.827 1.00 46.16 87 LEU A C 1
ATOM 728 O O . LEU A 1 87 ? -2.112 5.033 -5.972 1.00 46.16 87 LEU A O 1
ATOM 732 N N . TYR A 1 88 ? -3.771 6.364 -6.685 1.00 53.09 88 TYR A N 1
ATOM 733 C CA . TYR A 1 88 ? -4.677 6.068 -5.577 1.00 53.09 88 TYR A CA 1
ATOM 734 C C . TYR A 1 88 ? -5.745 5.081 -6.042 1.00 53.09 88 TYR A C 1
ATOM 736 O O . TYR A 1 88 ? -6.442 5.350 -7.022 1.00 53.09 88 TYR A O 1
ATOM 744 N N . VAL A 1 89 ? -5.912 3.971 -5.320 1.00 51.91 89 VAL A N 1
ATOM 745 C CA . VAL A 1 89 ? -7.035 3.046 -5.516 1.00 51.91 89 VAL A CA 1
ATOM 746 C C . VAL A 1 89 ? -8.071 3.288 -4.414 1.00 51.91 89 VAL A C 1
ATOM 748 O O . VAL A 1 89 ? -7.854 2.917 -3.262 1.00 51.91 89 VAL A O 1
ATOM 751 N N . ILE A 1 90 ? -9.188 3.939 -4.761 1.00 51.47 90 ILE A N 1
ATOM 752 C CA . ILE A 1 90 ? -10.261 4.344 -3.827 1.00 51.47 90 ILE A CA 1
ATOM 753 C C . ILE A 1 90 ? -11.479 3.414 -3.958 1.00 51.47 90 ILE A C 1
ATOM 755 O O . ILE A 1 90 ? -11.928 3.136 -5.072 1.00 51.47 90 ILE A O 1
ATOM 759 N N . ILE A 1 91 ? -12.075 3.021 -2.823 1.00 46.56 91 ILE A N 1
ATOM 760 C CA . ILE A 1 91 ? -13.349 2.284 -2.747 1.00 46.56 91 ILE A CA 1
ATOM 761 C C . ILE A 1 91 ? -14.423 3.128 -2.027 1.00 46.56 91 ILE A C 1
ATOM 763 O O . ILE A 1 91 ? -14.317 3.301 -0.823 1.00 46.56 91 ILE A O 1
ATOM 767 N N . ASP A 1 92 ? -15.417 3.620 -2.791 1.00 39.66 92 ASP A N 1
ATOM 768 C CA . ASP A 1 92 ? -16.839 3.989 -2.495 1.00 39.66 92 ASP A CA 1
ATOM 769 C C . ASP A 1 92 ? -17.230 4.469 -1.060 1.00 39.66 92 ASP A C 1
ATOM 771 O O . ASP A 1 92 ? -16.958 3.776 -0.092 1.00 39.66 92 ASP A O 1
ATOM 775 N N . LYS A 1 93 ? -17.949 5.571 -0.758 1.00 36.56 93 LYS A N 1
ATOM 776 C CA . LYS A 1 93 ? -18.906 6.439 -1.492 1.00 36.56 93 LYS A CA 1
ATOM 777 C C . LYS A 1 93 ? -18.671 7.956 -1.351 1.00 36.56 93 LYS A C 1
ATOM 779 O O . LYS A 1 93 ? -19.434 8.715 -1.926 1.00 36.56 93 LYS A O 1
ATOM 784 N N . ASN A 1 94 ? -17.669 8.424 -0.610 1.00 36.31 94 ASN A N 1
ATOM 785 C CA . ASN A 1 94 ? -17.442 9.863 -0.384 1.00 36.31 94 ASN A CA 1
ATOM 786 C C . ASN A 1 94 ? -15.967 10.145 -0.072 1.00 36.31 94 ASN A C 1
ATOM 788 O O . ASN A 1 94 ? -15.640 10.554 1.037 1.00 36.31 94 ASN A O 1
ATOM 792 N N . LEU A 1 95 ? -15.048 9.919 -1.014 1.00 38.81 95 LEU A N 1
ATOM 793 C CA . LEU A 1 95 ? -13.678 10.387 -0.795 1.00 38.81 95 LEU A CA 1
ATOM 794 C C . LEU A 1 95 ? -13.057 10.972 -2.060 1.00 38.81 95 LEU A C 1
ATOM 796 O O . LEU A 1 95 ? -12.497 10.279 -2.905 1.00 38.81 95 LEU A O 1
ATOM 800 N N . LEU A 1 96 ? -13.191 12.294 -2.145 1.00 27.52 96 LEU A N 1
ATOM 801 C CA . LEU A 1 96 ? -12.296 13.188 -2.859 1.00 27.52 96 LEU A CA 1
ATOM 802 C C . LEU A 1 96 ? -11.076 13.385 -1.940 1.00 27.52 96 LEU A C 1
ATOM 804 O O . LEU A 1 96 ? -11.231 13.934 -0.853 1.00 27.52 96 LEU A O 1
ATOM 808 N N . MET A 1 97 ? -9.879 12.954 -2.335 1.00 33.25 97 MET A N 1
ATOM 809 C CA . MET A 1 97 ? -8.651 13.484 -1.730 1.00 33.25 97 MET A CA 1
ATOM 810 C C . MET A 1 97 ? -7.975 14.398 -2.745 1.00 33.25 97 MET A C 1
ATOM 812 O O . MET A 1 97 ? -7.331 13.944 -3.690 1.00 33.25 97 MET A O 1
ATOM 816 N N . LEU A 1 98 ? -8.185 15.700 -2.544 1.00 25.95 98 LEU A N 1
ATOM 817 C CA . LEU A 1 98 ? -7.252 16.742 -2.946 1.00 25.95 98 LEU A CA 1
ATOM 818 C C . LEU A 1 98 ? -6.159 16.794 -1.875 1.00 25.95 98 LEU A C 1
ATOM 820 O O . LEU A 1 98 ? -6.431 17.231 -0.759 1.00 25.95 98 LEU A O 1
ATOM 824 N N . VAL A 1 99 ? -4.951 16.368 -2.235 1.00 33.78 99 VAL A N 1
ATOM 825 C CA . VAL A 1 99 ? -3.696 16.959 -1.756 1.00 33.78 99 VAL A CA 1
ATOM 826 C C . VAL A 1 99 ? -2.790 17.085 -2.972 1.00 33.78 99 VAL A C 1
ATOM 828 O O . VAL A 1 99 ? -2.717 16.095 -3.739 1.00 33.78 99 VAL A O 1
#

pLDDT: mean 73.83, std 20.45, range [25.95, 95.25]